Protein AF-A0A2G2Z281-F1 (afdb_monomer_lite)

Foldseek 3Di:
DDPPPVNVVVLVVVLVVLVVLLVVLVVLQVVLVCLVVDDQVVVQVVLVVVQVVCVVVVVHDPDRDGGDDNVRSNVSSVVSNVSSVVSNVVSVVVSVVVVPD

Structure (mmCIF, N/CA/C/O backbone):
data_AF-A0A2G2Z281-F1
#
_entry.id   AF-A0A2G2Z281-F1
#
loop_
_atom_site.group_PDB
_atom_site.id
_atom_site.type_symbol
_atom_site.label_atom_id
_atom_site.label_alt_id
_atom_site.label_comp_id
_atom_site.label_asym_id
_atom_site.label_entity_id
_atom_site.label_seq_id
_atom_site.pdbx_PDB_ins_code
_atom_site.Cartn_x
_atom_site.Cartn_y
_atom_site.Cartn_z
_atom_site.occupancy
_atom_site.B_iso_or_equiv
_atom_site.auth_seq_id
_atom_site.auth_comp_id
_atom_site.auth_asym_id
_atom_site.auth_atom_id
_atom_site.pdbx_PDB_model_num
ATOM 1 N N . MET A 1 1 ? 18.729 -12.251 -38.349 1.00 44.66 1 MET A N 1
ATOM 2 C CA . MET A 1 1 ? 18.179 -13.442 -37.664 1.00 44.66 1 MET A CA 1
ATOM 3 C C . MET A 1 1 ? 16.871 -12.995 -37.025 1.00 44.66 1 MET A C 1
ATOM 5 O O . MET A 1 1 ? 16.892 -12.042 -36.263 1.00 44.66 1 MET A O 1
ATOM 9 N N . GLY A 1 2 ? 15.738 -13.485 -37.532 1.00 51.88 2 GLY A N 1
ATOM 10 C CA . GLY A 1 2 ? 14.466 -12.756 -37.510 1.00 51.88 2 GLY A CA 1
ATOM 11 C C . GLY A 1 2 ? 13.800 -12.636 -36.140 1.00 51.88 2 GLY A C 1
ATOM 12 O O . GLY A 1 2 ? 13.394 -13.635 -35.559 1.00 51.88 2 GLY A O 1
ATOM 13 N N . THR A 1 3 ? 13.570 -11.407 -35.688 1.00 59.00 3 THR A N 1
ATOM 14 C CA . THR A 1 3 ? 12.503 -11.107 -34.730 1.00 59.00 3 THR A CA 1
ATOM 15 C C . THR A 1 3 ? 11.213 -10.896 -35.526 1.00 59.00 3 THR A C 1
ATOM 17 O O . THR A 1 3 ? 10.826 -9.785 -35.876 1.00 59.00 3 THR A O 1
ATOM 20 N N . GLY A 1 4 ? 10.572 -12.005 -35.910 1.00 61.25 4 GLY A N 1
ATOM 21 C CA . GLY A 1 4 ? 9.260 -11.969 -36.562 1.00 61.25 4 GLY A CA 1
ATOM 22 C C . GLY A 1 4 ? 8.204 -11.302 -35.673 1.00 61.25 4 GLY A C 1
ATOM 23 O O . GLY A 1 4 ? 8.442 -11.061 -34.493 1.00 61.25 4 GLY A O 1
ATOM 24 N N . ILE A 1 5 ? 7.014 -11.040 -36.220 1.00 66.50 5 ILE A N 1
ATOM 25 C CA . ILE A 1 5 ? 5.864 -10.427 -35.519 1.00 66.50 5 ILE A CA 1
ATOM 26 C C . ILE A 1 5 ? 5.640 -11.038 -34.116 1.00 66.50 5 ILE A C 1
ATOM 28 O O . ILE A 1 5 ? 5.352 -10.316 -33.167 1.00 66.50 5 ILE A O 1
ATOM 32 N N . LEU A 1 6 ? 5.892 -12.341 -33.953 1.00 64.44 6 LEU A N 1
ATOM 33 C CA . LEU A 1 6 ? 5.867 -13.051 -32.668 1.00 64.44 6 LEU A CA 1
ATOM 34 C C . LEU A 1 6 ? 6.874 -12.521 -31.629 1.00 64.44 6 LEU A C 1
ATOM 36 O O . LEU A 1 6 ? 6.515 -12.367 -30.468 1.00 64.44 6 LEU A O 1
ATOM 40 N N . GLY A 1 7 ? 8.108 -12.196 -32.021 1.00 66.12 7 GLY A N 1
ATOM 41 C CA . GLY A 1 7 ? 9.124 -11.639 -31.121 1.00 66.12 7 GLY A CA 1
ATOM 42 C C . GLY A 1 7 ? 8.752 -10.249 -30.602 1.00 66.12 7 GLY A C 1
ATOM 43 O O . GLY A 1 7 ? 8.903 -9.981 -29.414 1.00 66.12 7 GLY A O 1
ATOM 44 N N . ASN A 1 8 ? 8.178 -9.400 -31.460 1.00 68.56 8 ASN A N 1
ATOM 45 C CA . ASN A 1 8 ? 7.700 -8.070 -31.065 1.00 68.56 8 ASN A CA 1
ATOM 46 C C . ASN A 1 8 ? 6.454 -8.137 -30.166 1.00 68.56 8 ASN A C 1
ATOM 48 O O . ASN A 1 8 ? 6.334 -7.353 -29.228 1.00 68.56 8 ASN A O 1
ATOM 52 N N . LEU A 1 9 ? 5.552 -9.097 -30.399 1.00 71.12 9 LEU A N 1
ATOM 53 C CA . LEU A 1 9 ? 4.394 -9.330 -29.529 1.00 71.12 9 LEU A CA 1
ATOM 54 C C . LEU A 1 9 ? 4.806 -9.842 -28.141 1.00 71.12 9 LEU A C 1
ATOM 56 O O . LEU A 1 9 ? 4.262 -9.384 -27.138 1.00 71.12 9 LEU A O 1
ATOM 60 N N . VAL A 1 10 ? 5.793 -10.741 -28.068 1.00 70.31 10 VAL A N 1
ATOM 61 C CA . VAL A 1 10 ? 6.335 -11.241 -26.793 1.00 70.31 10 VAL A CA 1
ATOM 62 C C . VAL A 1 10 ? 7.038 -10.122 -26.020 1.00 70.31 10 VAL A C 1
ATOM 64 O O . VAL A 1 10 ? 6.804 -9.977 -24.820 1.00 70.31 10 VAL A O 1
ATOM 67 N N . LEU A 1 11 ? 7.833 -9.282 -26.689 1.00 69.62 11 LEU A N 1
ATOM 68 C CA . LEU A 1 11 ? 8.452 -8.096 -26.081 1.00 69.62 11 LEU A CA 1
ATOM 69 C C . LEU A 1 11 ? 7.401 -7.094 -25.581 1.00 69.62 11 LEU A C 1
ATOM 71 O O . LEU A 1 11 ? 7.514 -6.614 -24.457 1.00 69.62 11 LEU A O 1
ATOM 75 N N . GLY A 1 12 ? 6.345 -6.841 -26.360 1.00 71.31 12 GLY A N 1
ATOM 76 C CA . GLY A 1 12 ? 5.228 -5.975 -25.968 1.00 71.31 12 GLY A CA 1
ATOM 77 C C . GLY A 1 12 ? 4.478 -6.470 -24.726 1.00 71.31 12 GLY A C 1
ATOM 78 O O . GLY A 1 12 ? 4.229 -5.690 -23.807 1.00 71.31 12 GLY A O 1
ATOM 79 N N . PHE A 1 13 ? 4.185 -7.772 -24.643 1.00 72.69 13 PHE A N 1
ATOM 80 C CA . PHE A 1 13 ? 3.590 -8.383 -23.445 1.00 72.69 13 PHE A CA 1
ATOM 81 C C . PHE A 1 13 ? 4.529 -8.324 -22.233 1.00 72.69 13 PHE A C 1
ATOM 83 O O . PHE A 1 13 ? 4.098 -8.004 -21.125 1.00 72.69 13 PHE A O 1
ATOM 90 N N . SER A 1 14 ? 5.818 -8.587 -22.450 1.00 75.31 14 SER A N 1
ATOM 91 C CA . SER A 1 14 ? 6.833 -8.585 -21.391 1.00 75.31 14 SER A CA 1
ATOM 92 C C . SER A 1 14 ? 7.044 -7.183 -20.817 1.00 75.31 14 SER A C 1
ATOM 94 O O . SER A 1 14 ? 7.160 -7.024 -19.604 1.00 75.31 14 SER A O 1
ATOM 96 N N . LEU A 1 15 ? 7.026 -6.146 -21.664 1.00 82.06 15 LEU A N 1
ATOM 97 C CA . LEU A 1 15 ? 7.122 -4.758 -21.216 1.00 82.06 15 LEU A CA 1
ATOM 98 C C . LEU A 1 15 ? 5.847 -4.259 -20.526 1.00 82.06 15 LEU A C 1
ATOM 100 O O . LEU A 1 15 ? 5.923 -3.497 -19.562 1.00 82.06 15 LEU A O 1
ATOM 104 N N . SER A 1 16 ? 4.678 -4.709 -20.991 1.00 86.38 16 SER A N 1
ATOM 105 C CA . SER A 1 16 ? 3.388 -4.367 -20.383 1.00 86.38 16 SER A CA 1
ATOM 106 C C . SER A 1 16 ? 3.303 -4.817 -18.921 1.00 86.38 16 SER A C 1
ATOM 108 O O . SER A 1 16 ? 2.782 -4.073 -18.089 1.00 86.38 16 SER A O 1
ATOM 110 N N . ALA A 1 17 ? 3.897 -5.967 -18.576 1.00 90.06 17 ALA A N 1
ATOM 111 C CA . ALA A 1 17 ? 3.984 -6.428 -17.193 1.00 90.06 17 ALA A CA 1
ATOM 112 C C . ALA A 1 17 ? 4.707 -5.411 -16.290 1.00 90.06 17 ALA A C 1
ATOM 114 O O . ALA A 1 17 ? 4.184 -5.058 -15.234 1.00 90.06 17 ALA A O 1
ATOM 115 N N . TYR A 1 18 ? 5.852 -4.864 -16.721 1.00 90.81 18 TYR A N 1
ATOM 116 C CA . TYR A 1 18 ? 6.544 -3.807 -15.969 1.00 90.81 18 TYR A CA 1
ATOM 117 C C . TYR A 1 18 ? 5.703 -2.531 -15.852 1.00 90.81 18 TYR A C 1
ATOM 119 O O . TYR A 1 18 ? 5.715 -1.893 -14.803 1.00 90.81 18 TYR A O 1
ATOM 127 N N . GLY A 1 19 ? 4.921 -2.183 -16.879 1.00 90.31 19 GLY A N 1
ATOM 128 C CA . GLY A 1 19 ? 3.965 -1.072 -16.816 1.00 90.31 19 GLY A CA 1
ATOM 129 C C . GLY A 1 19 ? 2.868 -1.278 -15.762 1.00 90.31 19 GLY A C 1
ATOM 130 O O . GLY A 1 19 ? 2.553 -0.357 -15.007 1.00 90.31 19 GLY A O 1
ATOM 131 N N . LEU A 1 20 ? 2.331 -2.497 -15.649 1.00 93.81 20 LEU A N 1
ATOM 132 C CA . LEU A 1 20 ? 1.364 -2.851 -14.604 1.00 93.81 20 LEU A CA 1
ATOM 133 C C . LEU A 1 20 ? 1.992 -2.803 -13.207 1.00 93.81 20 LEU A C 1
ATOM 135 O O . LEU A 1 20 ? 1.385 -2.253 -12.289 1.00 93.81 20 LEU A O 1
ATOM 139 N N . PHE A 1 21 ? 3.220 -3.306 -13.046 1.00 94.00 21 PHE A N 1
ATOM 140 C CA . PHE A 1 21 ? 3.963 -3.183 -11.789 1.00 94.00 21 PHE A CA 1
ATOM 141 C C . PHE A 1 21 ? 4.244 -1.725 -11.429 1.00 94.00 21 PHE A C 1
ATOM 143 O O . PHE A 1 21 ? 4.082 -1.349 -10.274 1.00 94.00 21 PHE A O 1
ATOM 150 N N . PHE A 1 22 ? 4.605 -0.888 -12.401 1.00 93.31 22 PHE A N 1
ATOM 151 C CA . PHE A 1 22 ? 4.850 0.534 -12.185 1.00 93.31 22 PHE A CA 1
ATOM 152 C C . PHE A 1 22 ? 3.594 1.254 -11.679 1.00 93.31 22 PHE A C 1
ATOM 154 O O . PHE A 1 22 ? 3.665 2.000 -10.700 1.00 93.31 22 PHE A O 1
ATOM 161 N N . LEU A 1 23 ? 2.433 0.997 -12.293 1.00 96.25 23 LEU A N 1
ATOM 162 C CA . LEU A 1 23 ? 1.165 1.590 -11.864 1.00 96.25 23 LEU A CA 1
ATOM 163 C C . LEU A 1 23 ? 0.702 1.038 -10.507 1.00 96.25 23 LEU A C 1
ATOM 165 O O . LEU A 1 23 ? 0.292 1.802 -9.633 1.00 96.25 23 LEU A O 1
ATOM 169 N N . GLY A 1 24 ? 0.818 -0.275 -10.299 1.00 95.69 24 GLY A N 1
ATOM 170 C CA . GLY A 1 24 ? 0.502 -0.914 -9.021 1.00 95.69 24 GLY A CA 1
ATOM 171 C C . GLY A 1 24 ? 1.388 -0.405 -7.883 1.00 95.69 24 GLY A C 1
ATOM 172 O O . GLY A 1 24 ? 0.905 -0.138 -6.786 1.00 95.69 24 GLY A O 1
ATOM 173 N N . ALA A 1 25 ? 2.672 -0.183 -8.150 1.00 96.38 25 ALA A N 1
ATOM 174 C CA . ALA A 1 25 ? 3.606 0.358 -7.176 1.00 96.38 25 ALA A CA 1
ATOM 175 C C . ALA A 1 25 ? 3.308 1.829 -6.836 1.00 96.38 25 ALA A C 1
ATOM 177 O O . ALA A 1 25 ? 3.385 2.198 -5.665 1.00 96.38 25 ALA A O 1
ATOM 178 N N . HIS A 1 26 ? 2.876 2.645 -7.809 1.00 96.44 26 HIS A N 1
ATOM 179 C CA . HIS A 1 26 ? 2.349 3.994 -7.547 1.00 96.44 26 HIS A CA 1
ATOM 180 C C . HIS A 1 26 ? 1.114 3.963 -6.654 1.00 96.44 26 HIS A C 1
ATOM 182 O O . HIS A 1 26 ? 1.017 4.757 -5.719 1.00 96.44 26 HIS A O 1
ATOM 188 N N . PHE A 1 27 ? 0.191 3.032 -6.907 1.00 97.00 27 PHE A N 1
ATOM 189 C CA . PHE A 1 27 ? -0.986 2.857 -6.064 1.00 97.00 27 PHE A CA 1
ATOM 190 C C . PHE A 1 27 ? -0.596 2.511 -4.622 1.00 97.00 27 PHE A C 1
ATOM 192 O O . PHE A 1 27 ? -1.057 3.173 -3.697 1.00 97.00 27 PHE A O 1
ATOM 199 N N . VAL A 1 28 ? 0.295 1.534 -4.421 1.00 96.50 28 VAL A N 1
ATOM 200 C CA . VAL A 1 28 ? 0.776 1.134 -3.085 1.00 96.50 28 VAL A CA 1
ATOM 201 C C . VAL A 1 28 ? 1.502 2.283 -2.384 1.00 96.50 28 VAL A C 1
ATOM 203 O O . VAL A 1 28 ? 1.286 2.526 -1.195 1.00 96.50 28 VAL A O 1
ATOM 206 N N . TRP A 1 29 ? 2.327 3.024 -3.123 1.00 95.69 29 TRP A N 1
ATOM 207 C CA . TRP A 1 29 ? 3.028 4.188 -2.599 1.00 95.69 29 TRP A CA 1
ATOM 208 C C . TRP A 1 29 ? 2.051 5.288 -2.165 1.00 95.69 29 TRP A C 1
ATOM 210 O O . TRP A 1 29 ? 2.136 5.768 -1.038 1.00 95.69 29 TRP A O 1
ATOM 220 N N . ALA A 1 30 ? 1.058 5.637 -2.985 1.00 94.94 30 ALA A N 1
ATOM 221 C CA . ALA A 1 30 ? 0.038 6.621 -2.620 1.00 94.94 30 ALA A CA 1
ATOM 222 C C . ALA A 1 30 ? -0.856 6.137 -1.463 1.00 94.94 30 ALA A C 1
ATOM 224 O O . ALA A 1 30 ? -1.184 6.908 -0.563 1.00 94.94 30 ALA A O 1
ATOM 225 N N . PHE A 1 31 ? -1.200 4.847 -1.435 1.00 93.62 31 PHE A N 1
ATOM 226 C CA . PHE A 1 31 ? -1.966 4.227 -0.353 1.00 93.62 31 PHE A CA 1
ATOM 227 C C . PHE A 1 31 ? -1.236 4.312 0.992 1.00 93.62 31 PHE A C 1
ATOM 229 O O . PHE A 1 31 ? -1.870 4.503 2.028 1.00 93.62 31 PHE A O 1
ATOM 236 N N . SER A 1 32 ? 0.098 4.256 0.991 1.00 93.19 32 SER A N 1
ATOM 237 C CA . SER A 1 32 ? 0.899 4.411 2.209 1.00 93.19 32 SER A CA 1
ATOM 238 C C . SER A 1 32 ? 0.696 5.764 2.904 1.00 93.19 32 SER A C 1
ATOM 240 O O . SER A 1 32 ? 0.680 5.835 4.135 1.00 93.19 32 SER A O 1
ATOM 242 N N . LEU A 1 33 ? 0.438 6.823 2.128 1.00 91.25 33 LEU A N 1
ATOM 243 C CA . LEU A 1 33 ? 0.199 8.173 2.642 1.00 91.25 33 LEU A CA 1
ATOM 244 C C . LEU A 1 33 ? -1.070 8.237 3.499 1.00 91.25 33 LEU A C 1
ATOM 246 O O . LEU A 1 33 ? -1.139 9.014 4.451 1.00 91.25 33 LEU A O 1
ATOM 250 N N . MET A 1 34 ? -2.042 7.362 3.223 1.00 92.31 34 MET A N 1
ATOM 251 C CA . MET A 1 34 ? -3.262 7.229 4.016 1.00 92.31 34 MET A CA 1
ATOM 252 C C . MET A 1 34 ? -2.975 6.828 5.471 1.00 92.31 34 MET A C 1
ATOM 254 O O . MET A 1 34 ? -3.716 7.228 6.364 1.00 92.31 34 MET A O 1
ATOM 258 N N . PHE A 1 35 ? -1.909 6.064 5.725 1.00 88.19 35 PHE A N 1
ATOM 259 C CA . PHE A 1 35 ? -1.524 5.629 7.074 1.00 88.19 35 PHE A CA 1
ATOM 260 C C . PHE A 1 35 ? -0.489 6.540 7.736 1.00 88.19 35 PHE A C 1
ATOM 262 O O . PHE A 1 35 ? -0.368 6.523 8.958 1.00 88.19 35 PHE A O 1
ATOM 269 N N . LEU A 1 36 ? 0.259 7.315 6.945 1.00 87.56 36 LEU A N 1
ATOM 270 C CA . LEU A 1 36 ? 1.291 8.228 7.444 1.00 87.56 36 LEU A CA 1
ATOM 271 C C . LEU A 1 36 ? 0.732 9.600 7.845 1.00 87.56 36 LEU A C 1
ATOM 273 O O . LEU A 1 36 ? 1.242 10.200 8.785 1.00 87.56 36 LEU A O 1
ATOM 277 N N . PHE A 1 37 ? -0.300 10.097 7.156 1.00 83.56 37 PHE A N 1
ATOM 278 C CA . PHE A 1 37 ? -0.859 11.431 7.418 1.00 83.56 37 PHE A CA 1
ATOM 279 C C . PHE A 1 37 ? -2.188 11.426 8.178 1.00 83.56 37 PHE A C 1
ATOM 281 O O . PHE A 1 37 ? -2.620 12.477 8.644 1.00 83.56 37 PHE A O 1
ATOM 288 N N . ASN A 1 38 ? -2.863 10.279 8.289 1.00 80.44 38 ASN A N 1
ATOM 289 C CA . ASN A 1 38 ? -4.157 10.191 8.962 1.00 80.44 38 ASN A CA 1
ATOM 290 C C . ASN A 1 38 ? -4.011 9.696 10.406 1.00 80.44 38 ASN A C 1
ATOM 292 O O . ASN A 1 38 ? -3.275 8.753 10.691 1.00 80.44 38 ASN A O 1
ATOM 296 N N . GLU A 1 39 ? -4.770 10.295 11.317 1.00 78.00 39 GLU A N 1
ATOM 297 C CA . GLU A 1 39 ? -4.767 9.932 12.727 1.00 78.00 39 GLU A CA 1
ATOM 298 C C . GLU A 1 39 ? -5.711 8.756 13.025 1.00 78.00 39 GLU A C 1
ATOM 300 O O . GLU A 1 39 ? -6.784 8.591 12.436 1.00 78.00 39 GLU A O 1
ATOM 305 N N . ARG A 1 40 ? -5.363 7.965 14.049 1.00 84.19 40 ARG A N 1
ATOM 306 C CA . ARG A 1 40 ? -6.175 6.836 14.542 1.00 84.19 40 ARG A CA 1
ATOM 307 C C . ARG A 1 40 ? -7.627 7.228 14.855 1.00 84.19 40 ARG A C 1
ATOM 309 O O . ARG A 1 40 ? -8.532 6.407 14.702 1.00 84.19 40 ARG A O 1
ATOM 316 N N . GLY A 1 41 ? -7.852 8.464 15.307 1.00 85.19 41 GLY A N 1
ATOM 317 C CA . GLY A 1 41 ? -9.168 8.960 15.716 1.00 85.19 41 GLY A CA 1
ATOM 318 C C . GLY A 1 41 ? -10.193 9.014 14.581 1.00 85.19 41 GLY A C 1
ATOM 319 O O . GLY A 1 41 ? -11.361 8.704 14.813 1.00 85.19 41 GLY A O 1
ATOM 320 N N . TYR A 1 42 ? -9.770 9.341 13.355 1.00 86.31 42 TYR A N 1
ATOM 321 C CA . TYR A 1 42 ? -10.651 9.339 12.182 1.00 86.31 42 TYR A CA 1
ATOM 322 C C . TYR A 1 42 ? -11.153 7.924 11.876 1.00 86.31 42 TYR A C 1
ATOM 324 O O . TYR A 1 42 ? -12.357 7.678 11.789 1.00 86.31 42 TYR A O 1
ATOM 332 N N . TRP A 1 43 ? -10.223 6.972 11.802 1.00 90.50 43 TRP A N 1
ATOM 333 C CA . TRP A 1 43 ? -10.525 5.575 11.501 1.00 90.50 43 TRP A CA 1
ATOM 334 C C . TRP A 1 43 ? -11.385 4.911 12.569 1.00 90.50 43 TRP A C 1
ATOM 336 O O . TRP A 1 43 ? -12.273 4.128 12.247 1.00 90.50 43 TRP A O 1
ATOM 346 N N . GLN A 1 44 ? -11.163 5.246 13.839 1.00 91.00 44 GLN A N 1
ATOM 347 C CA . GLN A 1 44 ? -11.962 4.707 14.933 1.00 91.00 44 GLN A CA 1
ATOM 348 C C . GLN A 1 44 ? -13.432 5.149 14.831 1.00 91.00 44 GLN A C 1
ATOM 350 O O . GLN A 1 44 ? -14.322 4.307 14.927 1.00 91.00 44 GLN A O 1
ATOM 355 N N . LYS A 1 45 ? -13.688 6.433 14.541 1.00 91.69 45 LYS A N 1
ATOM 356 C CA . LYS A 1 45 ? -15.052 6.955 14.334 1.00 91.69 45 LYS A CA 1
ATOM 357 C C . LYS A 1 45 ? -15.750 6.306 13.135 1.00 91.69 45 LYS A C 1
ATOM 359 O O . LYS A 1 45 ? -16.941 6.013 13.200 1.00 91.69 45 LYS A O 1
ATOM 364 N N . LEU A 1 46 ? -15.014 6.055 12.050 1.00 90.81 46 LEU A N 1
ATOM 365 C CA . LEU A 1 46 ? -15.540 5.347 10.879 1.00 90.81 46 LEU A CA 1
ATOM 366 C C . LEU A 1 46 ? -15.913 3.893 11.211 1.00 90.81 46 LEU A C 1
ATOM 368 O O . LEU A 1 46 ? -16.976 3.418 10.826 1.00 90.81 46 LEU A O 1
ATOM 372 N N . ILE A 1 47 ? -15.062 3.180 11.949 1.00 91.81 47 ILE A N 1
ATOM 373 C CA . ILE A 1 47 ? -15.340 1.794 12.347 1.00 91.81 47 ILE A CA 1
ATOM 374 C C . ILE A 1 47 ? -16.570 1.731 13.263 1.00 91.81 47 ILE A C 1
ATOM 376 O O . ILE A 1 47 ? -17.398 0.838 13.110 1.00 91.81 47 ILE A O 1
ATOM 380 N N . GLU A 1 48 ? -16.747 2.699 14.161 1.00 91.88 48 GLU A N 1
ATOM 381 C CA . GLU A 1 48 ? -17.915 2.772 15.047 1.00 91.88 48 GLU A CA 1
ATOM 382 C C . GLU A 1 48 ? -19.239 2.937 14.281 1.00 91.88 48 GLU A C 1
ATOM 384 O O . GLU A 1 48 ? -20.220 2.262 14.608 1.00 91.88 48 GLU A O 1
ATOM 389 N N . SER A 1 49 ? -19.276 3.750 13.218 1.00 93.19 49 SER A N 1
ATOM 390 C CA . SER A 1 49 ? -20.481 3.893 12.383 1.00 93.19 49 SER A CA 1
ATOM 391 C C . SER A 1 49 ? -20.775 2.641 11.541 1.00 93.19 49 SER A C 1
ATOM 393 O O . SER A 1 49 ? -21.939 2.270 11.340 1.00 93.19 49 SER A O 1
ATOM 395 N N . ILE A 1 50 ? -19.733 1.924 11.109 1.00 91.50 50 ILE A N 1
ATOM 396 C CA . ILE A 1 50 ? -19.863 0.634 10.420 1.00 91.50 50 ILE A CA 1
ATOM 397 C C . ILE A 1 50 ? -20.403 -0.437 11.375 1.00 91.50 50 ILE A C 1
ATOM 399 O O . ILE A 1 50 ? -21.344 -1.149 11.016 1.00 91.50 50 ILE A O 1
ATOM 403 N N . ILE A 1 51 ? -19.863 -0.539 12.595 1.00 92.50 51 ILE A N 1
ATOM 404 C CA . ILE A 1 51 ? -20.350 -1.473 13.626 1.00 92.50 51 ILE A CA 1
ATOM 405 C C . ILE A 1 51 ? -21.816 -1.182 13.953 1.00 92.50 51 ILE A C 1
ATOM 407 O O . ILE A 1 51 ? -22.623 -2.107 14.054 1.00 92.50 51 ILE A O 1
ATOM 411 N N . TRP A 1 52 ? -22.186 0.096 14.078 1.00 91.12 52 TRP A N 1
ATOM 412 C CA . TRP A 1 52 ? -23.577 0.490 14.294 1.00 91.12 52 TRP A CA 1
ATOM 413 C C . TRP A 1 52 ? -24.498 -0.046 13.188 1.00 91.12 52 TRP A C 1
ATOM 415 O O . TRP A 1 52 ? -25.549 -0.620 13.482 1.00 91.12 52 TRP A O 1
ATOM 425 N N . SER A 1 53 ? -24.069 0.047 11.927 1.00 91.69 53 SER A N 1
ATOM 426 C CA . SER A 1 53 ? -24.816 -0.473 10.774 1.00 91.69 53 SER A CA 1
ATOM 427 C C . SER A 1 53 ? -24.913 -2.009 10.778 1.00 91.69 53 SER A C 1
ATOM 429 O O . SER A 1 53 ? -25.982 -2.563 10.524 1.00 91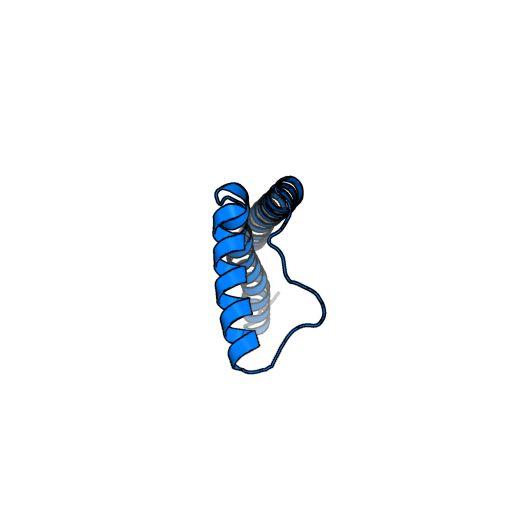.69 53 SER A O 1
ATOM 431 N N . HIS A 1 54 ? -23.838 -2.714 11.147 1.00 90.62 54 HIS A N 1
ATOM 432 C CA . HIS A 1 54 ? -23.830 -4.181 11.267 1.00 90.62 54 HIS A CA 1
ATOM 433 C C . HIS A 1 54 ? -24.766 -4.681 12.374 1.00 90.62 54 HIS A C 1
ATOM 435 O O . HIS A 1 54 ? -25.493 -5.659 12.183 1.00 90.62 54 HIS A O 1
ATOM 441 N N . ASN A 1 55 ? -24.814 -3.970 13.504 1.00 87.75 55 ASN A N 1
ATOM 442 C CA . ASN A 1 55 ? -25.727 -4.278 14.602 1.00 87.75 55 ASN A CA 1
ATOM 443 C C . ASN A 1 55 ? -27.196 -4.110 14.194 1.00 87.75 55 ASN A C 1
ATOM 445 O O . ASN A 1 55 ? -28.038 -4.911 14.600 1.00 87.75 55 ASN A O 1
ATOM 449 N N . LYS A 1 56 ? -27.518 -3.119 13.349 1.00 88.31 56 LYS A N 1
ATOM 450 C CA . LYS A 1 56 ? -28.875 -2.957 12.796 1.00 88.31 56 LYS A CA 1
ATOM 451 C C . LYS A 1 56 ? -29.281 -4.117 11.888 1.00 88.31 56 LYS A C 1
ATOM 453 O O . LYS A 1 56 ? -30.433 -4.537 11.934 1.00 88.31 56 LYS A O 1
ATOM 458 N N . LEU A 1 57 ? -28.339 -4.660 11.121 1.00 89.44 57 LEU A N 1
ATOM 459 C CA . LEU A 1 57 ? -28.564 -5.793 10.217 1.00 89.44 57 LEU A CA 1
ATOM 460 C C . LEU A 1 57 ? -28.442 -7.166 10.903 1.00 89.44 57 LEU A C 1
ATOM 462 O O . LEU A 1 57 ? -28.598 -8.186 10.241 1.00 89.44 57 LEU A O 1
ATOM 466 N N . LYS A 1 58 ? -28.184 -7.210 12.221 1.00 82.75 58 LYS A N 1
ATOM 467 C CA . LYS A 1 58 ? -27.931 -8.436 13.006 1.00 82.75 58 LYS A CA 1
ATOM 468 C C . LYS A 1 58 ? -26.775 -9.298 12.472 1.00 82.75 58 LYS A C 1
ATOM 470 O O . LYS A 1 58 ? -26.678 -10.474 12.811 1.00 82.75 58 LYS A O 1
ATOM 475 N N . VAL A 1 59 ? -25.858 -8.707 11.706 1.00 84.50 59 VAL A N 1
ATOM 476 C CA . VAL A 1 59 ? -24.606 -9.342 11.259 1.00 84.50 59 VAL A CA 1
ATOM 477 C C . VAL A 1 59 ? -23.493 -8.922 12.219 1.00 84.50 59 VAL A C 1
ATOM 479 O O . VAL A 1 59 ? -22.507 -8.292 11.840 1.00 84.50 59 VAL A O 1
ATOM 482 N N . ALA A 1 60 ? -23.710 -9.169 13.510 1.00 74.50 60 ALA A N 1
ATOM 483 C CA . ALA A 1 60 ? -22.771 -8.755 14.540 1.00 74.50 60 ALA A CA 1
ATOM 484 C C . ALA A 1 60 ? -21.540 -9.670 14.527 1.00 74.50 60 ALA A C 1
ATOM 486 O O . ALA A 1 60 ? -21.650 -10.895 14.588 1.00 74.50 60 ALA A O 1
ATOM 487 N N . LEU A 1 61 ? -20.359 -9.060 14.459 1.00 73.88 61 LEU A N 1
ATOM 488 C CA . LEU A 1 61 ? -19.087 -9.760 14.600 1.00 73.88 61 LEU A CA 1
ATOM 489 C C . LEU A 1 61 ? -18.848 -10.093 16.080 1.00 73.88 61 LEU A C 1
ATOM 491 O O . LEU A 1 61 ? -19.008 -9.230 16.942 1.00 73.88 61 LEU A O 1
ATOM 495 N N . ALA A 1 62 ? -18.428 -11.328 16.373 1.00 77.06 62 ALA A N 1
ATOM 496 C CA . ALA A 1 62 ? -18.111 -11.766 17.739 1.00 77.06 62 ALA A CA 1
ATOM 497 C C . ALA A 1 62 ? -16.884 -11.043 18.333 1.00 77.06 62 ALA A C 1
ATOM 499 O O . ALA A 1 62 ? -16.786 -10.872 19.546 1.00 77.06 62 ALA A O 1
ATOM 500 N N . THR A 1 63 ? -15.970 -10.578 17.477 1.00 81.69 63 THR A N 1
ATOM 501 C CA . THR A 1 63 ? -14.772 -9.826 17.866 1.00 81.69 63 THR A CA 1
ATOM 502 C C . THR A 1 63 ? -14.931 -8.364 17.462 1.00 81.69 63 THR A C 1
ATOM 504 O O . THR A 1 63 ? -15.253 -8.075 16.310 1.00 81.69 63 THR A O 1
ATOM 507 N N . GLN A 1 64 ? -14.680 -7.432 18.387 1.00 81.31 64 GLN A N 1
ATOM 508 C CA . GLN A 1 64 ? -14.806 -5.999 18.108 1.00 81.31 64 GLN A CA 1
ATOM 509 C C . GLN A 1 64 ? -13.695 -5.507 17.164 1.00 81.31 64 GLN A C 1
ATOM 511 O O . GLN A 1 64 ? -12.517 -5.583 17.532 1.00 81.31 64 GLN A O 1
ATOM 516 N N . PRO A 1 65 ? -14.030 -4.954 15.982 1.00 85.75 65 PRO A N 1
ATOM 517 C CA . PRO A 1 65 ? -13.035 -4.320 15.135 1.00 85.75 65 PRO A CA 1
ATOM 518 C C . PRO A 1 65 ? -12.612 -2.978 15.747 1.00 85.75 65 PRO A C 1
ATOM 520 O O . PRO A 1 65 ? -13.430 -2.207 16.247 1.00 85.75 65 PRO A O 1
ATOM 523 N N . ARG A 1 66 ? -11.309 -2.697 15.713 1.00 86.75 66 ARG A N 1
ATOM 524 C CA . ARG A 1 66 ? -10.695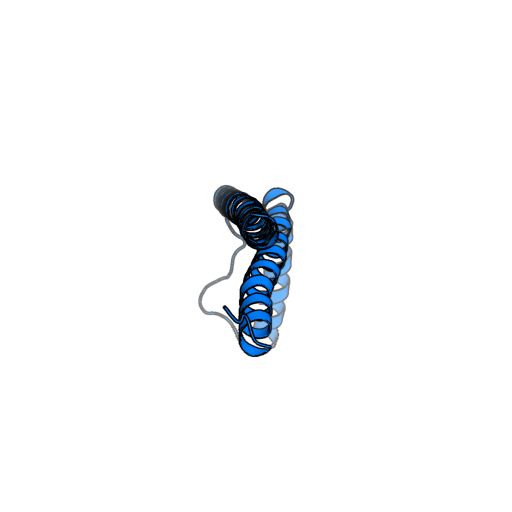 -1.477 16.253 1.00 86.75 66 ARG A CA 1
ATOM 525 C C . ARG A 1 66 ? -9.705 -0.925 15.234 1.00 86.75 66 ARG A C 1
ATOM 527 O O . ARG A 1 66 ? -9.035 -1.698 14.554 1.00 86.75 66 ARG A O 1
ATOM 534 N N . ALA A 1 67 ? -9.577 0.399 15.163 1.00 87.19 67 ALA A N 1
ATOM 535 C CA . ALA A 1 67 ? -8.530 1.022 14.359 1.00 87.19 67 ALA A CA 1
ATOM 536 C C . ALA A 1 67 ? -7.132 0.591 14.844 1.00 87.19 67 ALA A C 1
ATOM 538 O O . ALA A 1 67 ? -6.910 0.458 16.056 1.00 87.19 67 ALA A O 1
ATOM 539 N N . LEU A 1 68 ? -6.198 0.421 13.899 1.00 83.50 68 LEU A N 1
ATOM 540 C CA . LEU A 1 68 ? -4.793 0.081 14.160 1.00 83.50 68 LEU A CA 1
ATOM 541 C C . LEU A 1 68 ? -4.181 0.958 15.264 1.00 83.50 68 LEU A C 1
ATOM 543 O O . LEU A 1 68 ? -4.565 2.118 15.455 1.00 83.50 68 LEU A O 1
ATOM 547 N N . SER A 1 69 ? -3.224 0.401 16.014 1.00 87.62 69 SER A N 1
ATOM 548 C CA . SER A 1 69 ? -2.461 1.208 16.971 1.00 87.62 69 SER A CA 1
ATOM 549 C C . SER A 1 69 ? -1.634 2.262 16.226 1.00 87.62 69 SER A C 1
ATOM 551 O O . SER A 1 69 ? -1.299 2.069 15.062 1.00 87.62 69 SER A O 1
ATOM 553 N N . ILE A 1 70 ? -1.292 3.378 16.878 1.00 85.44 70 ILE A N 1
ATOM 554 C CA . ILE A 1 70 ? -0.540 4.477 16.238 1.00 85.44 70 ILE A CA 1
ATOM 555 C C . ILE A 1 70 ? 0.794 3.962 15.670 1.00 85.44 70 ILE A C 1
ATOM 557 O O . ILE A 1 70 ? 1.118 4.206 14.511 1.00 85.44 70 ILE A O 1
ATOM 561 N N . ILE A 1 71 ? 1.521 3.160 16.457 1.00 90.94 71 ILE A N 1
ATOM 562 C CA . ILE A 1 71 ? 2.787 2.549 16.031 1.00 90.94 71 ILE A CA 1
ATOM 563 C C . ILE A 1 71 ? 2.571 1.560 14.883 1.00 90.94 71 ILE A C 1
ATOM 565 O O . ILE A 1 71 ? 3.355 1.544 13.940 1.00 90.94 71 ILE A O 1
ATOM 569 N N . GLN A 1 72 ? 1.499 0.763 14.920 1.00 91.44 72 GLN A N 1
ATOM 570 C CA . GLN A 1 72 ? 1.187 -0.154 13.824 1.00 91.44 72 GLN A CA 1
ATOM 571 C C . GLN A 1 72 ? 0.790 0.591 12.546 1.00 91.44 72 GLN A C 1
ATOM 573 O O . GLN A 1 72 ? 1.230 0.201 11.474 1.00 91.44 72 GLN A O 1
ATOM 578 N N . GLY A 1 73 ? -0.001 1.663 12.642 1.00 90.75 73 GLY A N 1
ATOM 579 C CA . GLY A 1 73 ? -0.382 2.495 11.501 1.00 90.75 73 GLY A CA 1
ATOM 580 C C . GLY A 1 73 ? 0.845 3.088 10.81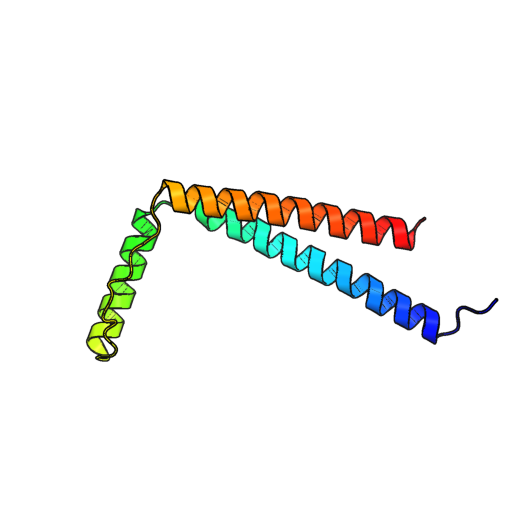5 1.00 90.75 73 GLY A C 1
ATOM 581 O O . GLY A 1 73 ? 1.003 2.938 9.607 1.00 90.75 73 GLY A O 1
ATOM 582 N N . HIS A 1 74 ? 1.777 3.644 11.592 1.00 92.62 74 HIS A N 1
ATOM 583 C CA . HIS A 1 74 ? 3.041 4.146 11.052 1.00 92.62 74 HIS A CA 1
ATOM 584 C C . HIS A 1 74 ? 3.913 3.030 10.472 1.00 92.62 74 HIS A C 1
ATOM 586 O O . HIS A 1 74 ? 4.458 3.199 9.386 1.00 92.62 74 HIS A O 1
ATOM 592 N N . ALA A 1 75 ? 4.025 1.882 11.147 1.00 94.12 75 ALA A N 1
ATOM 593 C CA . ALA A 1 75 ? 4.792 0.748 10.635 1.00 94.12 75 ALA A CA 1
ATOM 594 C C . ALA A 1 75 ? 4.243 0.269 9.282 1.00 94.12 75 ALA A C 1
ATOM 596 O O . ALA A 1 75 ? 4.997 0.150 8.320 1.00 94.12 75 ALA A O 1
ATOM 597 N N . VAL A 1 76 ? 2.923 0.086 9.183 1.00 94.94 76 VAL A N 1
ATOM 598 C CA . VAL A 1 76 ? 2.237 -0.268 7.934 1.00 94.94 76 VAL A CA 1
ATOM 599 C C . VAL A 1 76 ? 2.485 0.802 6.870 1.00 94.94 76 VAL A C 1
ATOM 601 O O . VAL A 1 76 ? 2.859 0.458 5.750 1.00 94.94 76 VAL A O 1
ATOM 604 N N . GLY A 1 77 ? 2.351 2.085 7.217 1.00 94.06 77 GLY A N 1
ATOM 605 C CA . GLY A 1 77 ? 2.632 3.205 6.319 1.00 94.06 77 GLY A CA 1
ATOM 606 C C . GLY A 1 77 ? 4.053 3.171 5.755 1.00 94.06 77 GLY A C 1
ATOM 607 O O . GLY A 1 77 ? 4.232 3.180 4.542 1.00 94.06 77 GLY A O 1
ATOM 608 N N . VAL A 1 78 ? 5.072 3.036 6.605 1.00 95.81 78 VAL A N 1
ATOM 609 C CA . VAL A 1 78 ? 6.478 2.976 6.170 1.00 95.81 78 VAL A CA 1
ATOM 610 C C . VAL A 1 78 ? 6.748 1.740 5.311 1.00 95.81 78 VAL A C 1
ATOM 612 O O . VAL A 1 78 ? 7.411 1.853 4.281 1.00 95.81 78 VAL A O 1
ATOM 615 N N . THR A 1 79 ? 6.203 0.573 5.672 1.00 96.88 79 THR A N 1
ATOM 616 C CA . THR A 1 79 ? 6.353 -0.645 4.863 1.00 96.88 79 THR A CA 1
ATOM 617 C C . THR A 1 79 ? 5.806 -0.449 3.451 1.00 96.88 79 THR A C 1
ATOM 619 O O . THR A 1 79 ? 6.492 -0.780 2.486 1.00 96.88 79 THR A O 1
ATOM 622 N N . HIS A 1 80 ? 4.609 0.128 3.308 1.00 96.81 80 HIS A N 1
ATOM 623 C CA . HIS A 1 80 ? 4.008 0.365 1.993 1.00 96.81 80 HIS A CA 1
ATOM 624 C C . HIS A 1 80 ? 4.733 1.474 1.222 1.00 96.81 80 HIS A C 1
ATOM 626 O O . HIS A 1 80 ? 4.905 1.357 0.011 1.00 96.81 80 HIS A O 1
ATOM 632 N N . TYR A 1 81 ? 5.207 2.514 1.912 1.00 96.12 81 TYR A N 1
ATOM 633 C CA . TYR A 1 81 ? 5.969 3.601 1.301 1.00 96.12 81 TYR A CA 1
ATOM 634 C C . TYR A 1 81 ? 7.276 3.088 0.687 1.00 96.12 81 TYR A C 1
ATOM 636 O O . TYR A 1 81 ? 7.575 3.366 -0.475 1.00 96.12 81 TYR A O 1
ATOM 644 N N . LEU A 1 82 ? 8.031 2.281 1.441 1.00 97.25 82 LEU A N 1
ATOM 645 C CA . LEU A 1 82 ? 9.277 1.680 0.969 1.00 97.25 82 LEU A CA 1
ATOM 646 C C . LEU A 1 82 ? 9.021 0.665 -0.145 1.00 97.25 82 LEU A C 1
ATOM 648 O O . LEU A 1 82 ? 9.664 0.738 -1.189 1.00 97.25 82 LEU A O 1
ATOM 652 N N . LEU A 1 83 ? 8.060 -0.245 0.043 1.00 96.81 83 LEU A N 1
ATOM 653 C CA . LEU A 1 83 ? 7.720 -1.254 -0.960 1.00 96.81 83 LEU A CA 1
ATOM 654 C C . LEU A 1 83 ? 7.298 -0.604 -2.283 1.00 96.81 83 LEU A C 1
ATOM 656 O O . LEU A 1 83 ? 7.822 -0.963 -3.335 1.00 96.81 83 LEU A O 1
ATOM 660 N N . GLY A 1 84 ? 6.393 0.376 -2.223 1.00 95.69 84 GLY A N 1
ATOM 661 C CA . GLY A 1 84 ? 5.933 1.125 -3.387 1.00 95.69 84 GLY A CA 1
ATOM 662 C C . GLY A 1 84 ? 7.072 1.883 -4.063 1.00 95.69 84 GLY A C 1
ATOM 663 O O . GLY A 1 84 ? 7.294 1.707 -5.256 1.00 95.69 84 GLY A O 1
ATOM 664 N N . GLY A 1 85 ? 7.860 2.659 -3.312 1.00 95.25 85 GLY A N 1
ATOM 665 C CA . GLY A 1 85 ? 8.963 3.447 -3.876 1.00 95.25 85 GLY A CA 1
ATOM 666 C C . GLY A 1 85 ? 10.044 2.590 -4.545 1.00 95.25 85 GLY A C 1
ATOM 667 O O . GLY A 1 85 ? 10.511 2.913 -5.643 1.00 95.25 85 GLY A O 1
ATOM 668 N N . ILE A 1 86 ? 10.397 1.459 -3.928 1.00 96.56 86 ILE A N 1
ATOM 669 C CA . ILE A 1 86 ? 11.356 0.503 -4.494 1.00 96.56 86 ILE A CA 1
ATOM 670 C C . ILE A 1 86 ? 10.776 -0.140 -5.757 1.00 96.56 86 ILE A C 1
ATOM 672 O O . ILE A 1 86 ? 11.460 -0.192 -6.778 1.00 96.56 86 ILE A O 1
ATOM 676 N N . ALA A 1 87 ? 9.516 -0.583 -5.728 1.00 96.06 87 ALA A N 1
ATOM 677 C CA . ALA A 1 87 ? 8.882 -1.243 -6.866 1.00 96.06 87 ALA A CA 1
ATOM 678 C C . ALA A 1 87 ? 8.662 -0.301 -8.067 1.00 96.06 87 ALA A C 1
ATOM 680 O O . ALA A 1 87 ? 8.868 -0.725 -9.203 1.00 96.06 87 ALA A O 1
ATOM 681 N N . ILE A 1 88 ? 8.326 0.978 -7.837 1.00 96.62 88 ILE A N 1
ATOM 682 C CA . ILE A 1 88 ? 8.252 2.013 -8.887 1.00 96.62 88 ILE A CA 1
ATOM 683 C C . ILE A 1 88 ? 9.598 2.123 -9.601 1.00 96.62 88 ILE A C 1
ATOM 685 O O . ILE A 1 88 ? 9.681 2.039 -10.828 1.00 96.62 88 ILE A O 1
ATOM 689 N N . THR A 1 89 ? 10.653 2.299 -8.808 1.00 96.06 89 THR A N 1
ATOM 690 C CA . THR A 1 89 ? 12.015 2.507 -9.298 1.00 96.06 89 THR A CA 1
ATOM 691 C C . THR A 1 89 ? 12.507 1.279 -10.060 1.00 96.06 89 THR A C 1
ATOM 693 O O . THR A 1 89 ? 13.001 1.396 -11.181 1.00 96.06 89 THR A O 1
ATOM 696 N N . TRP A 1 90 ? 12.297 0.090 -9.493 1.00 95.81 90 TRP A N 1
ATOM 697 C CA . TRP A 1 90 ? 12.638 -1.185 -10.115 1.00 95.81 90 TRP A CA 1
ATOM 698 C C . TRP A 1 90 ? 11.940 -1.370 -11.467 1.00 95.81 90 TRP A C 1
ATOM 700 O O . TRP A 1 90 ? 12.613 -1.623 -12.466 1.00 95.81 90 TRP A O 1
ATOM 710 N N . ALA A 1 91 ? 10.618 -1.177 -11.522 1.00 93.00 91 ALA A N 1
ATOM 711 C CA . ALA A 1 91 ? 9.846 -1.352 -12.749 1.00 93.00 91 ALA A CA 1
ATOM 712 C C . ALA A 1 91 ? 10.285 -0.370 -13.848 1.00 93.00 91 ALA A C 1
ATOM 714 O O . ALA A 1 91 ? 10.414 -0.761 -15.008 1.00 93.00 91 ALA A O 1
ATOM 715 N N . PHE A 1 92 ? 10.570 0.884 -13.482 1.00 93.31 92 PHE A N 1
ATOM 716 C CA . PHE A 1 92 ? 11.040 1.898 -14.424 1.00 93.31 92 PHE A CA 1
ATOM 717 C C . PHE A 1 92 ? 12.418 1.565 -15.004 1.00 93.31 92 PHE A C 1
ATOM 719 O O . PHE A 1 92 ? 12.585 1.569 -16.225 1.00 93.31 92 PHE A O 1
ATOM 726 N N . PHE A 1 93 ? 13.403 1.257 -14.154 1.00 93.81 93 PHE A N 1
ATOM 727 C CA . PHE A 1 93 ? 14.763 0.981 -14.620 1.00 93.81 93 PHE A CA 1
ATOM 728 C C . PHE A 1 93 ? 14.834 -0.278 -15.482 1.00 9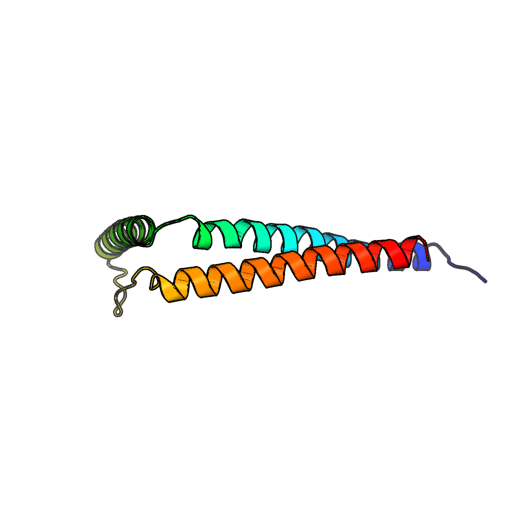3.81 93 PHE A C 1
ATOM 730 O O . PHE A 1 93 ? 15.475 -0.241 -16.532 1.00 93.81 93 PHE A O 1
ATOM 737 N N . LEU A 1 94 ? 14.146 -1.359 -15.092 1.00 90.81 94 LEU A N 1
ATOM 738 C CA . LEU A 1 94 ? 14.137 -2.597 -15.874 1.00 90.81 94 LEU A CA 1
ATOM 739 C C . LEU A 1 94 ? 13.442 -2.413 -17.224 1.00 90.81 94 LEU A C 1
ATOM 741 O O . LEU A 1 94 ? 14.000 -2.791 -18.251 1.00 90.81 94 LEU A O 1
ATOM 745 N N . ALA A 1 95 ? 12.274 -1.766 -17.259 1.00 89.81 95 ALA A N 1
ATOM 746 C CA . ALA A 1 95 ? 11.603 -1.480 -18.524 1.00 89.81 95 ALA A CA 1
ATOM 747 C C . ALA A 1 95 ? 12.466 -0.594 -19.437 1.00 89.81 95 ALA A C 1
ATOM 749 O O . ALA A 1 95 ? 12.543 -0.830 -20.642 1.00 89.81 95 ALA A O 1
ATOM 750 N N . ARG A 1 96 ? 13.149 0.412 -18.873 1.00 89.38 96 ARG A N 1
ATOM 751 C CA . ARG A 1 96 ? 13.981 1.340 -19.644 1.00 89.38 96 ARG A CA 1
ATOM 752 C C . ARG A 1 96 ? 15.226 0.672 -20.221 1.00 89.38 96 ARG A C 1
ATOM 754 O O . ARG A 1 96 ? 15.518 0.899 -21.394 1.00 89.38 96 ARG A O 1
ATOM 761 N N . ILE A 1 97 ? 15.951 -0.122 -19.429 1.00 91.06 97 ILE A N 1
ATOM 762 C CA . ILE A 1 97 ? 17.177 -0.780 -19.901 1.00 91.06 97 ILE A CA 1
ATOM 763 C C . ILE A 1 97 ? 16.875 -1.876 -20.924 1.00 91.06 97 ILE A C 1
ATOM 765 O O . ILE A 1 97 ? 17.621 -2.013 -21.876 1.00 91.06 97 ILE A O 1
ATOM 769 N N . ILE A 1 98 ? 15.752 -2.591 -20.802 1.00 87.44 98 ILE A N 1
ATOM 770 C CA . ILE A 1 98 ? 15.356 -3.622 -21.778 1.00 87.44 98 ILE A CA 1
ATOM 771 C C . ILE A 1 98 ? 15.020 -3.012 -23.151 1.00 87.44 98 ILE A C 1
ATOM 773 O O . ILE A 1 98 ? 15.189 -3.670 -24.171 1.00 87.44 98 ILE A O 1
ATOM 777 N N . VAL A 1 99 ? 14.534 -1.766 -23.194 1.00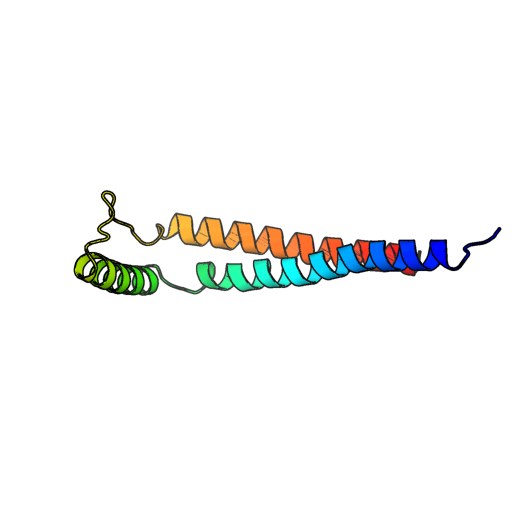 83.69 99 VAL A N 1
ATOM 778 C CA . VAL A 1 99 ? 14.172 -1.086 -24.453 1.00 83.69 99 VAL A CA 1
ATOM 779 C C . VAL A 1 99 ? 15.360 -0.403 -25.130 1.00 83.69 99 VAL A C 1
ATOM 781 O O . VAL A 1 99 ? 15.370 -0.294 -26.354 1.00 83.69 99 VAL A O 1
ATOM 784 N N . VAL A 1 100 ? 16.308 0.131 -24.355 1.00 84.31 100 VAL A N 1
ATOM 785 C CA . VAL A 1 100 ? 17.381 1.008 -24.871 1.00 84.31 100 VAL A CA 1
ATOM 786 C C . VAL A 1 100 ? 18.772 0.366 -24.793 1.00 84.31 100 VAL A C 1
ATOM 788 O O . VAL A 1 100 ? 19.693 0.862 -25.440 1.00 84.31 100 VAL A O 1
ATOM 791 N N . GLY A 1 101 ? 18.937 -0.682 -23.983 1.00 71.88 101 GLY A N 1
ATOM 792 C CA . GLY A 1 101 ? 20.194 -1.411 -23.792 1.00 71.88 101 GLY A CA 1
ATOM 793 C C . GLY A 1 101 ? 20.418 -2.551 -24.773 1.00 71.88 101 GLY A C 1
ATOM 794 O O . GLY A 1 101 ? 19.509 -2.861 -25.574 1.00 71.88 101 GLY A O 1
#

pLDDT: mean 86.64, std 10.58, range [44.66, 97.25]

Radius of gyration: 21.36 Å; chains: 1; bounding box: 49×25×56 Å

InterPro domains:
  IPR001280 Photosystem I PsaA/PsaB [PF00223] (14-95)
  IPR001280 Photosystem I PsaA/PsaB [PR00257] (15-37)
  IPR001280 Photosystem I PsaA/PsaB [PR00257] (67-95)
  IPR036408 Photosystem I PsaA/PsaB superfamily [G3DSA:1.20.1130.10] (7-101)
  IPR036408 Photosystem I PsaA/PsaB superfamily [SSF81558] (14-98)

Organism: Capsicum annuum (NCBI:txid4072)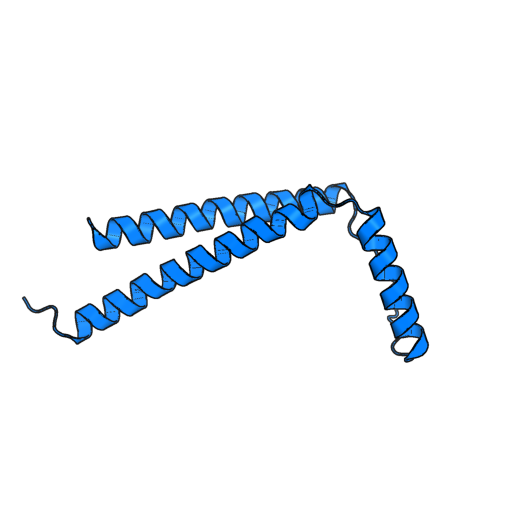

Sequence (101 aa):
MGTGILGNLVLGFSLSAYGLFFLGAHFVWAFSLMFLFNERGYWQKLIESIIWSHNKLKVALATQPRALSIIQGHAVGVTHYLLGGIAITWAFFLARIIVVG

Secondary structure (DSSP, 8-state):
----HHHHHHHHHHHHHHHHHHHHHHHHHHHHHHHHSS-HHHHHHHHHHHHHHHHHTT---SS---PPPHHHHHHHHHHHHHHHHHHHHHHHHHHHHHHH-